Protein AF-A0A8K0G1U8-F1 (afdb_monomer_lite)

Sequence (125 aa):
EAPSKAAGYRWYAEFQRGRISLGKQYGGGPSNTAVIPENIDVVRKLIMEERHVTYREIQRTLGISGTAVQKILHQELGPLSETRWESRIKPINPLYHQIGEVYDSLEQIANDGNRDANTKHMAQC

pLDDT: mean 79.66, std 12.04, range [43.16, 92.88]

Secondary structure (DSSP, 8-state):
-PPPHHHHHHHHHHHHTT----S------S-STT--HHHHHHHHHHHHH-TT--HHHHHHHHT--HHHHHHIIIIIS--HHHHHHHHHHTTTHHHHHHHHHHHHHHHHHHH-TTS-HHHHHHHH-

Radius of gyration: 29.74 Å; chains: 1; bounding box: 54×34×90 Å

Structure (mmCIF, N/CA/C/O backbone):
data_AF-A0A8K0G1U8-F1
#
_entry.id   AF-A0A8K0G1U8-F1
#
loop_
_atom_site.group_PDB
_atom_site.id
_atom_site.type_symbol
_atom_site.label_atom_id
_atom_site.label_alt_id
_atom_site.label_comp_id
_atom_site.label_asym_id
_atom_site.label_entity_id
_atom_site.label_seq_id
_atom_site.pdbx_PDB_ins_code
_atom_site.Cartn_x
_atom_site.Cartn_y
_atom_site.Cartn_z
_atom_site.occupancy
_atom_site.B_iso_or_equiv
_atom_site.auth_seq_id
_atom_site.auth_comp_id
_atom_site.auth_asym_id
_atom_site.auth_atom_id
_atom_site.pdbx_PDB_model_num
ATOM 1 N N . GLU A 1 1 ? 4.594 16.814 42.290 1.00 55.88 1 GLU A N 1
ATOM 2 C CA . GLU A 1 1 ? 3.217 16.484 42.709 1.00 55.88 1 GLU A CA 1
ATOM 3 C C . GLU A 1 1 ? 3.171 15.002 43.065 1.00 55.88 1 GLU A C 1
ATOM 5 O O . GLU A 1 1 ? 3.660 14.197 42.280 1.00 55.88 1 GLU A O 1
ATOM 10 N N . ALA A 1 2 ? 2.743 14.648 44.279 1.00 70.12 2 ALA A N 1
ATOM 11 C CA . ALA A 1 2 ? 2.738 13.259 44.746 1.00 70.12 2 ALA A CA 1
ATOM 12 C C . ALA A 1 2 ? 1.400 12.581 44.392 1.00 70.12 2 ALA A C 1
ATOM 14 O O . ALA A 1 2 ? 0.356 13.227 44.519 1.00 70.12 2 ALA A O 1
ATOM 15 N N . PRO A 1 3 ? 1.389 11.304 43.965 1.00 74.56 3 PRO A N 1
ATOM 16 C CA . PRO A 1 3 ? 0.148 10.588 43.698 1.00 74.56 3 PRO A CA 1
ATOM 17 C C . PRO A 1 3 ? -0.711 10.508 44.964 1.00 74.56 3 PRO A C 1
ATOM 19 O O . PRO A 1 3 ? -0.206 10.341 46.076 1.00 74.56 3 PRO A O 1
ATOM 22 N N . SER A 1 4 ? -2.029 10.628 44.799 1.00 84.06 4 SER A N 1
ATOM 23 C CA . SER A 1 4 ? -2.960 10.572 45.926 1.00 84.06 4 SER A CA 1
ATOM 24 C C . SER A 1 4 ? -2.887 9.217 46.639 1.00 84.06 4 SER A C 1
ATOM 26 O O . SER A 1 4 ? -2.599 8.183 46.030 1.00 84.06 4 SER A O 1
ATOM 28 N N . LYS A 1 5 ? -3.228 9.190 47.933 1.00 83.62 5 LYS A N 1
ATOM 29 C CA . LYS A 1 5 ? -3.288 7.951 48.733 1.00 83.62 5 LYS A CA 1
ATOM 30 C C . LYS A 1 5 ? -4.139 6.862 48.053 1.00 83.62 5 LYS A C 1
ATOM 32 O O . LYS A 1 5 ? -3.814 5.680 48.116 1.00 83.62 5 LYS A O 1
ATOM 37 N N . ALA A 1 6 ? -5.193 7.266 47.340 1.00 81.75 6 ALA A N 1
ATOM 38 C CA . ALA A 1 6 ? -6.052 6.372 46.569 1.00 81.75 6 ALA A CA 1
ATOM 39 C C . ALA A 1 6 ? -5.345 5.743 45.353 1.00 81.75 6 ALA A C 1
ATOM 41 O O . ALA A 1 6 ? -5.570 4.568 45.065 1.00 81.75 6 ALA A O 1
ATOM 42 N N . ALA A 1 7 ? -4.483 6.489 44.655 1.00 81.12 7 ALA A N 1
ATOM 43 C CA . ALA A 1 7 ? -3.671 5.946 43.566 1.00 81.12 7 ALA A CA 1
ATOM 44 C C . ALA A 1 7 ? -2.669 4.901 44.087 1.00 81.12 7 ALA A C 1
ATOM 46 O O . ALA A 1 7 ? -2.542 3.834 43.490 1.00 81.12 7 ALA A O 1
ATOM 47 N N . GLY A 1 8 ? -2.060 5.152 45.253 1.00 80.56 8 GLY A N 1
ATOM 48 C CA . GLY A 1 8 ? -1.171 4.196 45.922 1.00 80.56 8 GLY A CA 1
ATOM 49 C C . GLY A 1 8 ? -1.855 2.864 46.256 1.00 80.56 8 GLY A C 1
ATOM 50 O O . GLY A 1 8 ? -1.333 1.804 45.915 1.00 80.56 8 GLY A O 1
ATOM 51 N N . TYR A 1 9 ? -3.059 2.895 46.842 1.00 86.94 9 TYR A N 1
ATOM 52 C CA . TYR A 1 9 ? -3.812 1.664 47.129 1.00 86.94 9 TYR A CA 1
ATOM 53 C C . TYR A 1 9 ? -4.230 0.905 45.866 1.00 86.94 9 TYR A C 1
ATOM 55 O O . TYR A 1 9 ? -4.191 -0.324 45.851 1.00 86.94 9 TYR A O 1
ATOM 63 N N . ARG A 1 10 ? -4.601 1.617 44.793 1.00 82.25 10 ARG A N 1
ATOM 64 C CA . ARG A 1 10 ? -4.930 0.987 43.505 1.00 82.25 10 ARG A CA 1
ATOM 65 C C . ARG A 1 10 ? -3.725 0.260 42.915 1.00 82.25 10 ARG A C 1
ATOM 67 O O . ARG A 1 10 ? -3.869 -0.877 42.483 1.00 82.25 10 ARG A O 1
ATOM 74 N N . TRP A 1 11 ? -2.544 0.873 42.937 1.00 81.50 11 TRP A N 1
ATOM 75 C CA . TRP A 1 11 ? -1.319 0.233 42.449 1.00 81.50 11 TRP A CA 1
ATOM 76 C C . TRP A 1 11 ? -0.918 -0.977 43.288 1.00 81.50 11 TRP A C 1
ATOM 78 O O . TRP A 1 11 ? -0.573 -2.012 42.727 1.00 81.50 11 TRP A O 1
ATOM 88 N N . TYR A 1 12 ? -1.033 -0.881 44.614 1.00 82.31 12 TYR A N 1
ATOM 89 C CA . TYR A 1 12 ? -0.751 -2.005 45.504 1.00 82.31 12 TYR A CA 1
ATOM 90 C C . TYR A 1 12 ? -1.683 -3.200 45.241 1.00 82.31 12 TYR A C 1
ATOM 92 O O . TYR A 1 12 ? -1.228 -4.339 45.185 1.00 82.31 12 TYR A O 1
ATOM 100 N N . ALA A 1 13 ? -2.974 -2.949 45.002 1.00 84.62 13 ALA A N 1
ATOM 101 C CA . ALA A 1 13 ? -3.935 -3.998 44.665 1.00 84.62 13 ALA A CA 1
ATOM 102 C C . ALA A 1 13 ? -3.650 -4.659 43.302 1.00 84.62 13 ALA A C 1
ATOM 104 O O . ALA A 1 13 ? -3.776 -5.874 43.169 1.00 84.62 13 ALA A O 1
ATOM 105 N N . GLU A 1 14 ? -3.246 -3.885 42.292 1.00 81.81 14 GLU A N 1
ATOM 106 C CA . GLU A 1 14 ? -2.863 -4.424 40.979 1.00 81.81 14 GLU A CA 1
ATOM 107 C C . GLU A 1 14 ? -1.555 -5.232 41.045 1.00 81.81 14 GLU A C 1
ATOM 109 O O . GLU A 1 14 ? -1.448 -6.280 40.406 1.00 81.81 14 GLU A O 1
ATOM 114 N N . PHE A 1 15 ? -0.603 -4.811 41.882 1.00 79.81 15 PHE A N 1
ATOM 115 C CA . PHE A 1 15 ? 0.624 -5.562 42.156 1.00 79.81 15 PHE A CA 1
ATOM 116 C C . PHE A 1 15 ? 0.334 -6.914 42.827 1.00 79.81 15 PHE A C 1
ATOM 118 O O . PHE A 1 15 ? 0.838 -7.940 42.378 1.00 79.81 15 PHE A O 1
ATOM 125 N N . GLN A 1 16 ? -0.544 -6.944 43.839 1.00 83.56 16 GLN A N 1
ATOM 126 C CA . GLN A 1 16 ? -0.995 -8.191 44.482 1.00 83.56 16 GLN A CA 1
ATOM 127 C C . GLN A 1 16 ? -1.723 -9.133 43.509 1.00 83.56 16 GLN A C 1
ATOM 129 O O . GLN A 1 16 ? -1.692 -10.348 43.676 1.00 83.56 16 GLN A O 1
ATOM 134 N N . ARG A 1 17 ? -2.343 -8.591 42.454 1.00 82.00 17 ARG A N 1
ATOM 135 C CA . ARG A 1 17 ? -2.955 -9.361 41.357 1.00 82.00 17 ARG A CA 1
ATOM 136 C C . ARG A 1 17 ? -1.945 -9.857 40.313 1.00 82.00 17 ARG A C 1
ATOM 138 O O . ARG A 1 17 ? -2.357 -10.400 39.292 1.00 82.00 17 ARG A O 1
ATOM 145 N N . GLY A 1 18 ? -0.644 -9.666 40.538 1.00 79.12 18 GLY A N 1
ATOM 146 C CA . GLY A 1 18 ? 0.421 -10.148 39.657 1.00 79.12 18 GLY A CA 1
ATOM 147 C C . GLY A 1 18 ? 0.680 -9.274 38.426 1.00 79.12 18 GLY A C 1
ATOM 148 O O . GLY A 1 18 ? 1.412 -9.691 37.530 1.00 79.12 18 GLY A O 1
ATOM 149 N N . ARG A 1 19 ? 0.114 -8.059 38.346 1.00 72.19 19 ARG A N 1
ATOM 150 C CA . ARG A 1 19 ? 0.444 -7.109 37.271 1.00 72.19 19 ARG A CA 1
ATOM 151 C C . ARG A 1 19 ? 1.703 -6.326 37.631 1.00 72.19 19 ARG A C 1
ATOM 153 O O . ARG A 1 19 ? 1.681 -5.454 38.491 1.00 72.19 19 ARG A O 1
ATOM 160 N N . ILE A 1 20 ? 2.790 -6.627 36.923 1.00 68.06 20 ILE A N 1
ATOM 161 C CA . ILE A 1 20 ? 4.128 -6.054 37.158 1.00 68.06 20 ILE A CA 1
ATOM 162 C C . ILE A 1 20 ? 4.472 -4.939 36.146 1.00 68.06 20 ILE A C 1
ATOM 164 O O . ILE A 1 20 ? 5.458 -4.228 36.303 1.00 68.06 20 ILE A O 1
ATOM 168 N N . SER A 1 21 ? 3.663 -4.752 35.096 1.00 67.12 21 SER A N 1
ATOM 169 C CA . SER A 1 21 ? 3.928 -3.773 34.034 1.00 67.12 21 SER A CA 1
ATOM 170 C C . SER A 1 21 ? 3.140 -2.470 34.223 1.00 67.12 21 SER A C 1
ATOM 172 O O . SER A 1 21 ? 1.910 -2.493 34.269 1.00 67.12 21 SER A O 1
ATOM 174 N N . LEU A 1 22 ? 3.840 -1.330 34.215 1.00 60.00 22 LEU A N 1
ATOM 175 C CA . LEU A 1 22 ? 3.267 0.029 34.231 1.00 60.00 22 LEU A CA 1
ATOM 176 C C . LEU A 1 22 ? 2.699 0.490 32.876 1.00 60.00 22 LEU A C 1
ATOM 178 O O . LEU A 1 22 ? 2.131 1.579 32.776 1.00 60.00 22 LEU A O 1
ATOM 182 N N . GLY A 1 23 ? 2.871 -0.308 31.821 1.00 54.97 23 GLY A N 1
ATOM 183 C CA . GLY A 1 23 ? 2.308 -0.006 30.514 1.00 54.97 23 GLY A CA 1
ATOM 184 C C . GLY A 1 23 ? 0.788 0.028 30.606 1.00 54.97 23 GLY A C 1
ATOM 185 O O . GLY A 1 23 ? 0.180 -0.928 31.091 1.00 54.97 23 GLY A O 1
ATOM 186 N N . LYS A 1 24 ? 0.163 1.113 30.124 1.00 53.66 24 LYS A N 1
ATOM 187 C CA . LYS A 1 24 ? -1.269 1.086 29.811 1.00 53.66 24 LYS A CA 1
ATOM 188 C C . LYS A 1 24 ? -1.493 -0.163 28.965 1.00 53.66 24 LYS A C 1
ATOM 190 O O . LYS A 1 24 ? -0.987 -0.236 27.847 1.00 53.66 24 LYS A O 1
ATOM 195 N N . GLN A 1 25 ? -2.226 -1.138 29.497 1.00 51.53 25 GLN A N 1
ATOM 196 C CA . GLN A 1 25 ? -2.819 -2.154 28.644 1.00 51.53 25 GLN A CA 1
ATOM 197 C C . GLN A 1 25 ? -3.658 -1.365 27.654 1.00 51.53 25 GLN A C 1
ATOM 199 O O . GLN A 1 25 ? -4.608 -0.686 28.050 1.00 51.53 25 GLN A O 1
ATOM 204 N N . TYR A 1 26 ? -3.233 -1.358 26.391 1.00 46.59 26 TYR A N 1
ATOM 205 C CA . TYR A 1 26 ? -4.101 -0.959 25.305 1.00 46.59 26 TYR A CA 1
ATOM 206 C C . TYR A 1 26 ? -5.310 -1.874 25.433 1.00 46.59 26 TYR A 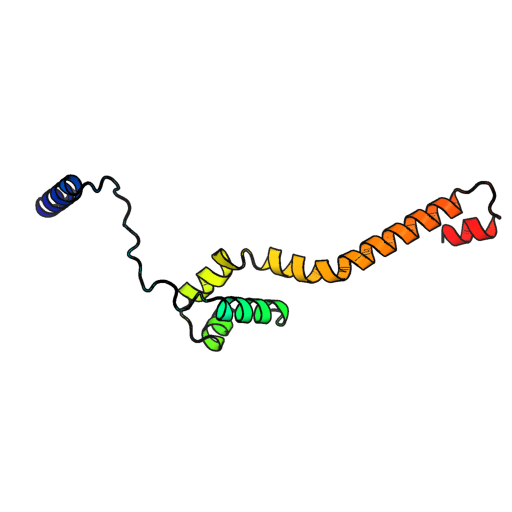C 1
ATOM 208 O O . TYR A 1 26 ? -5.237 -3.059 25.117 1.00 46.59 26 TYR A O 1
ATOM 216 N N . GLY A 1 27 ? -6.380 -1.345 26.028 1.00 44.38 27 GLY A N 1
ATOM 217 C CA . GLY A 1 27 ? -7.646 -2.038 26.089 1.00 44.38 27 GLY A CA 1
ATOM 218 C C . GLY A 1 27 ? -7.970 -2.426 24.661 1.00 44.38 27 GLY A C 1
ATOM 219 O O . GLY A 1 27 ? -7.933 -1.570 23.773 1.00 44.38 27 GLY A O 1
ATOM 220 N N . GLY A 1 28 ? -8.203 -3.716 24.440 1.00 43.16 28 GLY A N 1
ATOM 221 C CA . GLY A 1 28 ? -8.782 -4.205 23.204 1.00 43.16 28 GLY A CA 1
ATOM 222 C C . GLY A 1 28 ? -10.124 -3.512 23.003 1.00 43.16 28 GLY A C 1
ATOM 223 O O . GLY A 1 28 ? -11.155 -4.000 23.447 1.00 43.16 28 GLY A O 1
ATOM 224 N N . GLY A 1 29 ? -10.098 -2.338 22.371 1.00 45.09 29 GLY A N 1
ATOM 225 C CA . GLY A 1 29 ? -11.239 -1.821 21.636 1.00 45.09 29 GLY A CA 1
ATOM 226 C C . GLY A 1 29 ? -11.583 -2.807 20.518 1.00 45.09 29 GLY A C 1
ATOM 227 O O . GLY A 1 29 ? -10.745 -3.659 20.207 1.00 45.09 29 GLY A O 1
ATOM 228 N N . PRO A 1 30 ? -12.787 -2.707 19.926 1.00 50.59 30 PRO A N 1
ATOM 229 C CA . PRO A 1 30 ? -13.390 -3.748 19.099 1.00 50.59 30 PRO A CA 1
ATOM 230 C C . PRO A 1 30 ? -12.370 -4.440 18.195 1.00 50.59 30 PRO A C 1
ATOM 232 O O . PRO A 1 30 ? -11.838 -3.863 17.243 1.00 50.59 30 PRO A O 1
ATOM 235 N N . SER A 1 31 ? -12.037 -5.668 18.572 1.00 47.12 31 SER A N 1
ATOM 236 C CA . SER A 1 31 ? -11.136 -6.536 17.844 1.00 47.12 31 SER A CA 1
ATOM 237 C C . SER A 1 31 ? -11.785 -6.924 16.514 1.00 47.12 31 SER A C 1
ATOM 239 O O . SER A 1 31 ? -12.841 -7.540 16.466 1.00 47.12 31 SER A O 1
ATOM 241 N N . ASN A 1 32 ? -11.091 -6.580 15.432 1.00 53.78 32 ASN A N 1
ATOM 242 C CA . ASN A 1 32 ? -10.926 -7.392 14.227 1.00 53.78 32 ASN A CA 1
ATOM 243 C C . ASN A 1 32 ? -12.122 -7.729 13.323 1.00 53.78 32 ASN A C 1
ATOM 245 O O . ASN A 1 32 ? -11.875 -8.333 12.289 1.00 53.78 32 ASN A O 1
ATOM 249 N N . THR A 1 33 ? -13.362 -7.293 13.569 1.00 59.84 33 THR A N 1
ATOM 250 C CA . THR A 1 33 ? -14.449 -7.584 12.599 1.00 59.84 33 THR A CA 1
ATOM 251 C C . THR A 1 33 ? -14.231 -6.910 11.237 1.00 59.84 33 THR A C 1
ATOM 25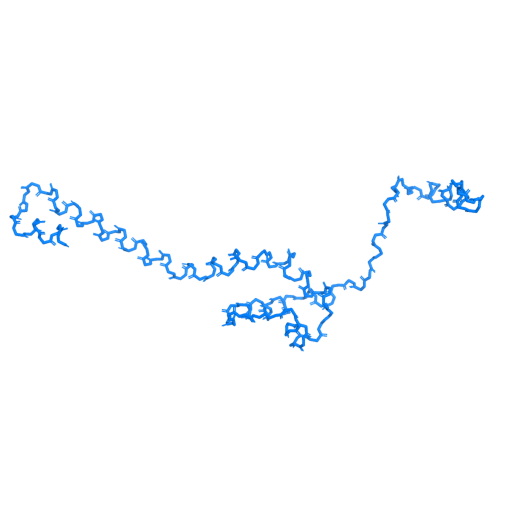3 O O . THR A 1 33 ? -14.689 -7.404 10.217 1.00 59.84 33 THR A O 1
ATOM 256 N N . ALA A 1 34 ? -13.519 -5.781 11.203 1.00 65.31 34 ALA A N 1
ATOM 257 C CA . ALA A 1 34 ? -13.248 -5.045 9.968 1.00 65.31 34 ALA A CA 1
ATOM 258 C C . ALA A 1 34 ? -11.968 -5.498 9.238 1.00 65.31 34 ALA A C 1
ATOM 260 O O . ALA A 1 34 ? -11.810 -5.178 8.063 1.00 65.31 34 ALA A O 1
ATOM 261 N N . VAL A 1 35 ? -11.063 -6.219 9.911 1.00 77.81 35 VAL A N 1
ATOM 262 C CA . VAL A 1 35 ? -9.804 -6.729 9.334 1.00 77.81 35 VAL A CA 1
ATOM 263 C C . VAL A 1 35 ? -10.007 -8.203 8.993 1.00 77.81 35 VAL A C 1
ATOM 265 O O . VAL A 1 35 ? -9.437 -9.093 9.614 1.00 77.81 35 VAL A O 1
ATOM 268 N N . ILE A 1 36 ? -10.917 -8.445 8.055 1.00 86.00 36 ILE A N 1
ATOM 269 C CA . ILE A 1 36 ? -11.200 -9.771 7.500 1.00 86.00 36 ILE A CA 1
ATOM 270 C C . ILE A 1 36 ? -10.527 -9.902 6.128 1.00 86.00 36 ILE A C 1
ATOM 272 O O . ILE A 1 36 ? -10.320 -8.872 5.472 1.00 86.00 36 ILE A O 1
ATOM 276 N N . PRO A 1 37 ? -10.190 -11.126 5.680 1.00 86.44 37 PRO A N 1
ATOM 277 C CA . PRO A 1 37 ? -9.540 -11.358 4.389 1.00 86.44 37 PRO A CA 1
ATOM 278 C C . PRO A 1 37 ? -10.243 -10.663 3.218 1.00 86.44 37 PRO A C 1
ATOM 280 O O . PRO A 1 37 ? -9.584 -10.054 2.380 1.00 86.44 37 PRO A O 1
ATOM 283 N N . GLU A 1 38 ? -11.576 -10.642 3.216 1.00 89.19 38 GLU A N 1
ATOM 284 C CA . GLU A 1 38 ? -12.388 -10.017 2.173 1.00 89.19 38 GLU A CA 1
ATOM 285 C C . GLU A 1 38 ? -12.121 -8.509 2.070 1.00 89.19 38 GLU A C 1
ATOM 287 O O . GLU A 1 38 ? -11.913 -7.974 0.982 1.00 89.19 38 GLU A O 1
ATOM 292 N N . ASN A 1 39 ? -12.068 -7.813 3.209 1.00 88.19 39 ASN A N 1
ATOM 293 C CA . ASN A 1 39 ? -11.775 -6.382 3.234 1.00 88.19 39 ASN A CA 1
ATOM 294 C C . ASN A 1 39 ? -10.325 -6.113 2.822 1.00 88.19 39 ASN A C 1
ATOM 296 O O . ASN A 1 39 ? -10.066 -5.140 2.117 1.00 88.19 39 ASN A O 1
ATOM 300 N N . ILE A 1 40 ? -9.386 -6.975 3.225 1.00 88.19 40 ILE A N 1
ATOM 301 C CA . ILE A 1 40 ? -7.976 -6.872 2.828 1.00 88.19 40 ILE A CA 1
ATOM 302 C C . ILE A 1 40 ? -7.848 -6.986 1.303 1.00 88.19 40 ILE A C 1
ATOM 304 O O . ILE A 1 40 ? -7.167 -6.163 0.688 1.00 88.19 40 ILE A O 1
ATOM 308 N N . ASP A 1 41 ? -8.539 -7.943 0.685 1.00 89.38 41 ASP A N 1
ATOM 309 C CA . ASP A 1 41 ? -8.509 -8.149 -0.763 1.00 89.38 41 ASP A CA 1
ATOM 310 C C . ASP A 1 41 ? -9.149 -6.992 -1.534 1.00 89.38 41 ASP A C 1
ATOM 312 O O . ASP A 1 41 ? -8.600 -6.546 -2.546 1.00 89.38 41 ASP A O 1
ATOM 316 N N . VAL A 1 42 ? -10.254 -6.430 -1.034 1.00 90.12 42 VAL A N 1
ATOM 317 C CA . VAL A 1 42 ? -10.862 -5.234 -1.637 1.00 90.12 42 VAL A CA 1
ATOM 318 C C . VAL A 1 42 ? -9.913 -4.035 -1.561 1.00 90.12 42 VAL A C 1
ATOM 320 O O . VAL A 1 42 ? -9.724 -3.349 -2.566 1.00 90.12 42 VAL A O 1
ATOM 323 N N . VAL A 1 43 ? -9.263 -3.790 -0.413 1.00 88.75 43 VAL A N 1
ATOM 324 C CA . VAL A 1 43 ? -8.262 -2.712 -0.292 1.00 88.75 43 VAL A CA 1
ATOM 325 C C . VAL A 1 43 ? -7.084 -2.947 -1.236 1.00 88.75 43 VAL A C 1
ATOM 327 O O . VAL A 1 43 ? -6.655 -2.018 -1.923 1.00 88.75 43 VAL A O 1
ATOM 330 N N . ARG A 1 44 ? -6.581 -4.185 -1.315 1.00 87.00 44 ARG A N 1
ATOM 331 C CA . ARG A 1 44 ? -5.485 -4.565 -2.214 1.00 87.00 44 ARG A CA 1
ATOM 332 C C . ARG A 1 44 ? -5.840 -4.266 -3.670 1.00 87.00 44 ARG A C 1
ATOM 334 O O . ARG A 1 44 ? -5.044 -3.645 -4.370 1.00 87.00 44 ARG A O 1
ATOM 341 N N . LYS A 1 45 ? -7.047 -4.639 -4.100 1.00 86.94 45 LYS A N 1
ATOM 342 C CA . LYS A 1 45 ? -7.544 -4.374 -5.453 1.00 86.94 45 LYS A CA 1
ATOM 343 C C . LYS A 1 45 ? -7.645 -2.875 -5.745 1.00 86.94 45 LYS A C 1
ATOM 345 O O . LYS A 1 45 ? -7.118 -2.422 -6.757 1.00 86.94 45 LYS A O 1
ATOM 350 N N . LEU A 1 46 ? -8.229 -2.097 -4.830 1.00 87.88 46 LEU A N 1
ATOM 351 C CA . LEU A 1 46 ? -8.351 -0.641 -4.974 1.00 87.88 46 LEU A CA 1
ATOM 352 C C . LEU A 1 46 ? -6.987 0.040 -5.163 1.00 87.88 46 LEU A C 1
ATOM 354 O O . LEU A 1 46 ? -6.846 0.907 -6.017 1.00 87.88 46 LEU A O 1
ATOM 358 N N . ILE A 1 47 ? -5.966 -0.368 -4.404 1.00 84.50 47 ILE A N 1
ATOM 359 C CA . ILE A 1 47 ? -4.604 0.185 -4.514 1.00 84.50 47 ILE A CA 1
ATOM 360 C C . ILE A 1 47 ? -3.933 -0.192 -5.844 1.00 84.50 47 ILE A C 1
ATOM 362 O O . ILE A 1 47 ? -3.119 0.573 -6.371 1.00 84.50 47 ILE A O 1
ATOM 366 N N . MET A 1 48 ? -4.228 -1.385 -6.366 1.00 81.25 48 MET A N 1
ATOM 367 C CA . MET A 1 48 ? -3.667 -1.864 -7.629 1.00 81.25 48 MET A CA 1
ATOM 368 C C . MET A 1 48 ? -4.269 -1.136 -8.834 1.00 81.25 48 MET A C 1
ATOM 370 O O . MET A 1 48 ? -3.523 -0.744 -9.734 1.00 81.25 48 MET A O 1
ATOM 374 N N . GLU A 1 49 ? -5.590 -0.949 -8.838 1.00 82.56 49 GLU A N 1
ATOM 375 C CA . GLU A 1 49 ? -6.335 -0.361 -9.956 1.00 82.56 49 GLU A CA 1
ATOM 376 C C . GLU A 1 49 ? -6.193 1.165 -10.003 1.00 82.56 49 GLU A C 1
ATOM 378 O O . GLU A 1 49 ? -5.901 1.734 -11.056 1.00 82.56 49 GLU A O 1
ATOM 383 N N . GLU A 1 50 ? -6.324 1.840 -8.860 1.00 80.06 50 GLU A N 1
ATOM 384 C CA . GLU A 1 50 ? -6.368 3.299 -8.813 1.00 80.06 50 GLU A CA 1
ATOM 385 C C . GLU A 1 50 ? -5.001 3.928 -8.530 1.00 80.06 50 GLU A C 1
ATOM 387 O O . GLU A 1 50 ? -4.250 3.537 -7.630 1.00 80.06 50 GLU A O 1
ATOM 392 N N . ARG A 1 51 ? -4.654 4.983 -9.282 1.00 72.06 51 ARG A N 1
ATOM 393 C CA . ARG A 1 51 ? -3.335 5.621 -9.134 1.00 72.06 51 ARG A CA 1
ATOM 394 C C . ARG A 1 51 ? -3.180 6.359 -7.797 1.00 72.06 51 ARG A C 1
ATOM 3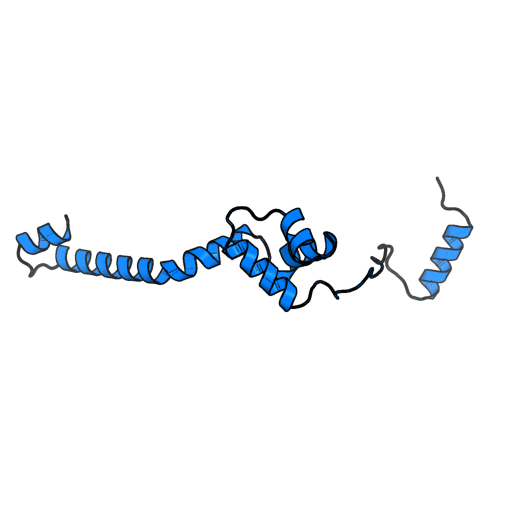96 O O . ARG A 1 51 ? -2.052 6.442 -7.299 1.00 72.06 51 ARG A O 1
ATOM 403 N N . HIS A 1 52 ? -4.268 6.897 -7.246 1.00 77.00 52 HIS A N 1
ATOM 404 C CA . HIS A 1 52 ? -4.265 7.700 -6.020 1.00 77.00 52 HIS A CA 1
ATOM 405 C C . HIS A 1 52 ? -5.493 7.418 -5.147 1.00 77.00 52 HIS A C 1
ATOM 407 O O . HIS A 1 52 ? -6.348 8.280 -4.976 1.00 77.00 52 HIS A O 1
ATOM 413 N N . VAL A 1 53 ? -5.567 6.227 -4.562 1.00 84.44 53 VAL A N 1
ATOM 414 C CA . VAL A 1 53 ? -6.575 5.954 -3.534 1.00 84.44 53 VAL A CA 1
ATOM 415 C C . VAL A 1 53 ? -6.232 6.691 -2.242 1.00 84.44 53 VAL A C 1
ATOM 417 O O . VAL A 1 53 ? -5.139 6.553 -1.685 1.00 84.44 53 VAL A O 1
ATOM 420 N N . THR A 1 54 ? -7.185 7.476 -1.752 1.00 87.12 54 THR A N 1
ATOM 421 C CA . THR A 1 54 ? -7.089 8.163 -0.468 1.00 87.12 54 THR A CA 1
ATOM 422 C C . THR A 1 54 ? -7.671 7.315 0.655 1.00 87.12 54 THR A C 1
ATOM 424 O O . THR A 1 54 ? -8.582 6.505 0.482 1.00 87.12 54 THR A O 1
ATOM 427 N N . TYR A 1 55 ? -7.192 7.561 1.870 1.00 88.31 55 TYR A N 1
ATOM 428 C CA . TYR A 1 55 ? -7.678 6.877 3.065 1.00 88.31 55 TYR A CA 1
ATOM 429 C C . TYR A 1 55 ? -9.198 7.028 3.266 1.00 88.31 55 TYR A C 1
ATOM 431 O O . TYR A 1 55 ? -9.881 6.072 3.622 1.00 88.31 55 TYR A O 1
ATOM 439 N N . ARG A 1 56 ? -9.746 8.218 2.976 1.00 88.00 56 ARG A N 1
ATOM 440 C CA . ARG A 1 56 ? -11.186 8.499 3.095 1.00 88.00 56 ARG A CA 1
ATOM 441 C C . ARG A 1 56 ? -12.021 7.728 2.080 1.00 88.00 56 ARG A C 1
ATOM 443 O O . ARG A 1 56 ? -13.143 7.345 2.400 1.00 88.00 56 ARG A O 1
ATOM 450 N N . GLU A 1 57 ? -11.500 7.515 0.876 1.00 89.06 57 GLU A N 1
ATOM 451 C CA . GLU A 1 57 ? -12.176 6.705 -0.138 1.00 89.06 57 GLU A CA 1
ATOM 452 C C . GLU A 1 57 ? -12.258 5.251 0.310 1.00 89.06 57 GLU A C 1
ATOM 454 O O . GLU A 1 57 ? -13.348 4.695 0.293 1.00 89.06 57 GLU A O 1
ATOM 459 N N . ILE A 1 58 ? -11.171 4.676 0.839 1.00 89.50 58 ILE A N 1
ATOM 460 C CA . ILE A 1 58 ? -11.188 3.304 1.374 1.00 89.50 58 ILE A CA 1
ATOM 461 C C . ILE A 1 58 ? -12.222 3.167 2.497 1.00 89.50 58 ILE A C 1
ATOM 463 O O . ILE A 1 58 ? -13.030 2.237 2.492 1.00 89.50 58 ILE A O 1
ATOM 467 N N . GLN A 1 59 ? -12.228 4.111 3.445 1.00 90.81 59 GLN A N 1
ATOM 468 C CA . GLN A 1 59 ? -13.206 4.120 4.535 1.00 90.81 59 GLN A CA 1
ATOM 469 C C . GLN A 1 59 ? -14.644 4.165 4.016 1.00 90.81 59 GLN A C 1
ATOM 471 O O . GLN A 1 59 ? -15.501 3.457 4.536 1.00 90.81 59 GLN A O 1
ATOM 476 N N . ARG A 1 60 ? -14.916 4.997 3.003 1.00 90.50 60 ARG A N 1
ATOM 477 C CA . ARG A 1 60 ? -16.254 5.133 2.419 1.00 90.50 60 ARG A CA 1
ATOM 478 C C . ARG A 1 60 ? -16.667 3.874 1.662 1.00 90.50 60 ARG A C 1
ATOM 480 O O . ARG A 1 60 ? -17.806 3.452 1.808 1.00 90.50 60 ARG A O 1
ATOM 487 N N . THR A 1 61 ? -15.759 3.283 0.889 1.00 89.94 61 THR A N 1
ATOM 488 C CA . THR A 1 61 ? -16.032 2.087 0.082 1.00 89.94 61 THR A CA 1
ATOM 489 C C . THR A 1 61 ? -16.341 0.874 0.952 1.00 89.94 61 THR A C 1
ATOM 491 O O . THR A 1 61 ? -17.252 0.116 0.641 1.00 89.94 61 THR A O 1
ATOM 494 N N . LEU A 1 62 ? -15.610 0.703 2.055 1.00 87.75 62 LEU A N 1
ATOM 495 C CA . LEU A 1 62 ? -15.765 -0.454 2.941 1.00 87.75 62 LEU A CA 1
ATOM 496 C C . LEU A 1 62 ? -16.686 -0.198 4.139 1.00 87.75 62 LEU A C 1
ATOM 498 O O . LEU A 1 62 ? -17.051 -1.136 4.839 1.00 87.75 62 LEU A O 1
ATOM 502 N N . GLY A 1 63 ? -17.043 1.059 4.415 1.00 88.12 63 GLY A N 1
ATOM 503 C CA . GLY A 1 63 ? -17.836 1.428 5.591 1.00 88.12 63 GLY A CA 1
ATOM 504 C C . GLY A 1 63 ? -17.134 1.142 6.924 1.00 88.12 63 GLY A C 1
ATOM 505 O O . GLY A 1 63 ? -17.793 1.033 7.956 1.00 88.12 63 GLY A O 1
ATOM 506 N N . ILE A 1 64 ? -15.805 1.003 6.921 1.00 87.56 64 ILE A N 1
ATOM 507 C CA . ILE A 1 64 ? -15.018 0.644 8.106 1.00 87.56 64 ILE A CA 1
ATOM 508 C C . ILE A 1 64 ? -14.354 1.864 8.745 1.00 87.56 64 ILE A C 1
ATOM 510 O O . ILE A 1 64 ? -14.109 2.900 8.115 1.00 87.56 64 ILE A O 1
ATOM 514 N N . SER A 1 65 ? -14.037 1.738 10.034 1.00 88.00 65 SER A N 1
ATOM 515 C CA . SER A 1 65 ? -13.342 2.793 10.765 1.00 88.00 65 SER A CA 1
ATOM 516 C C . SER A 1 65 ? -11.965 3.062 10.157 1.00 88.00 65 SER A C 1
ATOM 518 O O . SER A 1 65 ? -11.298 2.159 9.651 1.00 88.00 65 SER A O 1
ATOM 520 N N . GLY A 1 66 ? -11.489 4.305 10.272 1.00 86.12 66 GLY A N 1
ATOM 521 C CA . GLY A 1 66 ? -10.135 4.649 9.833 1.00 86.12 66 GLY A CA 1
ATOM 522 C C . GLY A 1 66 ? -9.102 3.762 10.522 1.00 86.12 66 GLY A C 1
ATOM 523 O O . GLY A 1 66 ? -8.254 3.159 9.876 1.00 86.12 66 GLY A O 1
ATOM 524 N N . THR A 1 67 ? -9.247 3.550 11.827 1.00 86.62 67 THR A N 1
ATOM 525 C CA . THR A 1 67 ? -8.370 2.650 12.587 1.00 86.62 67 THR A CA 1
ATOM 526 C C . THR A 1 67 ? -8.255 1.248 11.976 1.00 86.62 67 THR A C 1
ATOM 528 O O . THR A 1 67 ? -7.169 0.677 12.008 1.00 86.62 67 THR A O 1
ATOM 531 N N . ALA A 1 68 ? -9.321 0.704 11.377 1.00 87.94 68 ALA A N 1
ATOM 532 C CA . ALA A 1 68 ? -9.271 -0.571 10.667 1.00 87.94 68 ALA A CA 1
ATOM 533 C C . ALA A 1 68 ? -8.535 -0.457 9.324 1.00 87.94 68 ALA A C 1
ATOM 535 O O . ALA A 1 68 ? -7.679 -1.288 9.039 1.00 87.94 68 ALA A O 1
ATOM 536 N N . VAL A 1 69 ? -8.783 0.606 8.548 1.00 87.81 69 VAL A N 1
ATOM 537 C CA . VAL A 1 69 ? -8.019 0.902 7.320 1.00 87.81 69 VAL A CA 1
ATOM 538 C C . VAL A 1 69 ? -6.527 1.023 7.625 1.00 87.81 69 VAL A C 1
ATOM 540 O O . VAL A 1 69 ? -5.709 0.433 6.934 1.00 87.81 69 VAL A O 1
ATOM 543 N N . GLN A 1 70 ? -6.154 1.734 8.689 1.00 86.81 70 GLN A N 1
ATOM 544 C CA . GLN A 1 70 ? -4.755 1.893 9.084 1.00 86.81 70 GLN A CA 1
ATOM 545 C C . GLN A 1 70 ? -4.106 0.548 9.425 1.00 86.81 70 GLN A C 1
ATOM 547 O O . GLN A 1 70 ? -2.971 0.308 9.024 1.00 86.81 70 GLN A O 1
ATOM 552 N N . LYS A 1 71 ? -4.821 -0.336 10.130 1.00 87.44 71 LYS A N 1
ATOM 553 C CA . LYS A 1 71 ? -4.341 -1.696 10.398 1.00 87.44 71 LYS A CA 1
ATOM 554 C C . LYS A 1 71 ? -4.160 -2.489 9.104 1.00 87.44 71 LYS A C 1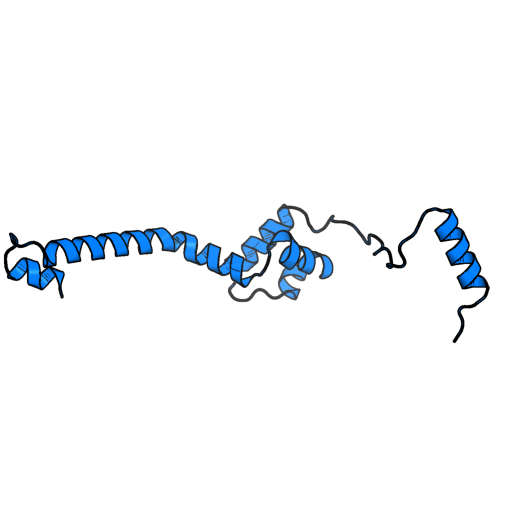
ATOM 556 O O . LYS A 1 71 ? -3.079 -3.014 8.889 1.00 87.44 71 LYS A O 1
ATOM 561 N N . ILE A 1 72 ? -5.153 -2.500 8.214 1.00 88.12 72 ILE A N 1
ATOM 562 C CA . ILE A 1 72 ? -5.059 -3.207 6.925 1.00 88.12 72 ILE A CA 1
ATOM 563 C C . ILE A 1 72 ? -3.864 -2.697 6.111 1.00 88.12 72 ILE A C 1
ATOM 565 O O . ILE A 1 72 ? -3.056 -3.488 5.639 1.00 88.12 72 ILE A O 1
ATOM 569 N N . LEU A 1 73 ? -3.708 -1.378 5.987 1.00 86.38 73 LEU A N 1
ATOM 570 C CA . LEU A 1 73 ? -2.624 -0.794 5.202 1.00 86.38 73 LEU A CA 1
ATOM 571 C C . LEU A 1 73 ? -1.248 -1.074 5.808 1.00 86.38 73 LEU A C 1
ATOM 573 O O . LEU A 1 73 ? -0.352 -1.484 5.089 1.00 86.38 73 LEU A O 1
ATOM 577 N N . HIS A 1 74 ? -1.059 -0.861 7.110 1.00 83.56 74 HIS A N 1
ATOM 578 C CA . HIS A 1 74 ? 0.282 -0.910 7.703 1.00 83.56 74 HIS A CA 1
ATOM 579 C C . HIS A 1 74 ? 0.673 -2.265 8.296 1.00 83.56 74 HIS A C 1
ATOM 581 O O . HIS A 1 74 ? 1.865 -2.527 8.417 1.00 83.56 74 HIS A O 1
ATOM 587 N N . GLN A 1 75 ? -0.292 -3.094 8.700 1.00 84.19 75 GLN A N 1
ATOM 588 C CA . GLN A 1 75 ? -0.038 -4.382 9.359 1.00 84.19 75 GLN A CA 1
ATOM 589 C C . GLN A 1 75 ? -0.240 -5.561 8.403 1.00 84.19 75 GLN A C 1
ATOM 591 O O . GLN A 1 75 ? 0.575 -6.474 8.420 1.00 84.19 75 GLN A O 1
ATOM 596 N N . GLU A 1 76 ? -1.270 -5.524 7.549 1.00 85.94 76 GLU A N 1
ATOM 597 C CA . GLU A 1 76 ? -1.599 -6.649 6.653 1.00 85.94 76 GLU A CA 1
ATOM 598 C C . GLU A 1 76 ? -0.962 -6.513 5.262 1.00 85.94 76 GLU A C 1
ATOM 600 O O . GLU A 1 76 ? -0.480 -7.489 4.693 1.00 85.94 76 GLU A O 1
ATOM 605 N N . LEU A 1 77 ? -0.967 -5.303 4.691 1.00 83.56 77 LEU A N 1
ATOM 606 C CA . LEU A 1 77 ? -0.451 -5.042 3.341 1.00 83.56 77 LEU A CA 1
ATOM 607 C C . LEU A 1 77 ? 0.969 -4.463 3.327 1.00 83.56 77 LEU A C 1
ATOM 609 O O . LEU A 1 77 ? 1.606 -4.464 2.279 1.00 83.56 77 LEU A O 1
ATOM 613 N N . GLY A 1 78 ? 1.472 -3.970 4.459 1.00 76.88 78 GLY A N 1
ATOM 614 C CA . GLY A 1 78 ? 2.773 -3.304 4.525 1.00 76.88 78 GLY A CA 1
ATOM 615 C C . GLY A 1 78 ? 2.832 -1.980 3.739 1.00 76.88 78 GLY A C 1
ATOM 616 O O . GLY A 1 78 ? 1.816 -1.453 3.280 1.00 76.88 78 GLY A O 1
ATOM 617 N N . PRO A 1 79 ? 4.023 -1.372 3.596 1.00 71.06 79 PRO A N 1
ATOM 618 C CA . PRO A 1 79 ? 4.172 -0.090 2.919 1.00 71.06 79 PRO A CA 1
ATOM 619 C C . PRO A 1 79 ? 3.604 -0.139 1.495 1.00 71.06 79 PRO A C 1
ATOM 621 O O . PRO A 1 79 ? 4.061 -0.917 0.661 1.00 71.06 79 PRO A O 1
ATOM 624 N N . LEU A 1 80 ? 2.650 0.751 1.193 1.00 65.75 80 LEU A N 1
ATOM 625 C CA . LEU A 1 80 ? 1.983 0.815 -0.117 1.00 65.75 80 LEU A CA 1
ATOM 626 C C . LEU A 1 80 ? 2.965 0.888 -1.292 1.00 65.75 80 LEU A C 1
ATOM 628 O O . LEU A 1 80 ? 2.663 0.405 -2.372 1.00 65.75 80 LEU A O 1
ATOM 632 N N . SER A 1 81 ? 4.113 1.541 -1.101 1.00 63.38 81 SER A N 1
ATOM 633 C CA . SER A 1 81 ? 5.150 1.658 -2.126 1.00 63.38 81 SER A CA 1
ATOM 634 C C . SER A 1 81 ? 5.715 0.286 -2.492 1.00 63.38 81 SER A C 1
ATOM 636 O O . SER A 1 81 ? 5.801 -0.040 -3.667 1.00 63.38 81 SER A O 1
ATOM 638 N N . GLU A 1 82 ? 6.043 -0.536 -1.501 1.00 64.19 82 GLU A N 1
ATOM 639 C CA . GLU A 1 82 ? 6.711 -1.824 -1.697 1.00 64.19 82 GLU A CA 1
ATOM 640 C C . GLU A 1 82 ? 5.787 -2.814 -2.416 1.00 64.19 82 GLU A C 1
ATOM 642 O O . GLU A 1 82 ? 6.094 -3.256 -3.520 1.00 64.19 82 GLU A O 1
ATOM 647 N N . THR A 1 83 ? 4.565 -3.007 -1.914 1.00 65.94 83 THR A N 1
ATOM 648 C CA . THR A 1 83 ? 3.585 -3.910 -2.545 1.00 65.94 83 THR A CA 1
ATOM 649 C C . THR A 1 83 ? 3.102 -3.438 -3.915 1.00 65.94 83 THR A C 1
ATOM 651 O O . THR A 1 83 ? 2.845 -4.254 -4.809 1.00 65.94 83 THR A O 1
ATOM 654 N N . ARG A 1 84 ? 2.996 -2.122 -4.127 1.00 70.44 84 ARG A N 1
ATOM 655 C CA . ARG A 1 84 ? 2.609 -1.546 -5.422 1.00 70.44 84 ARG A CA 1
ATOM 656 C C . ARG A 1 84 ? 3.717 -1.667 -6.462 1.00 70.44 84 ARG A C 1
ATOM 658 O O . ARG A 1 84 ? 3.413 -1.993 -7.610 1.00 70.44 84 ARG A O 1
ATOM 665 N N . TRP A 1 85 ? 4.969 -1.387 -6.098 1.00 62.50 85 TRP A N 1
ATOM 666 C CA . TRP A 1 85 ? 6.103 -1.534 -7.012 1.00 62.50 85 TRP A CA 1
ATOM 667 C C . TRP A 1 85 ? 6.341 -3.002 -7.354 1.00 62.50 85 TRP A C 1
ATOM 669 O O . TRP A 1 85 ? 6.434 -3.326 -8.535 1.00 62.50 85 TRP A O 1
ATOM 679 N N . GLU A 1 86 ? 6.317 -3.901 -6.372 1.00 68.00 86 GLU A N 1
ATOM 680 C CA . GLU A 1 86 ? 6.454 -5.344 -6.597 1.00 68.00 86 GLU A CA 1
ATOM 681 C C . GLU A 1 86 ? 5.381 -5.885 -7.547 1.00 68.00 86 GLU A C 1
ATOM 683 O O . GLU A 1 86 ? 5.695 -6.580 -8.513 1.00 68.00 86 GLU A O 1
ATOM 688 N N . SER A 1 87 ? 4.116 -5.505 -7.342 1.00 72.50 87 SER A N 1
ATOM 689 C CA . SER A 1 87 ? 3.007 -5.955 -8.195 1.00 72.50 87 SER A CA 1
ATOM 690 C C . SER A 1 87 ? 3.100 -5.431 -9.632 1.00 72.50 87 SER A C 1
ATOM 692 O O . SER A 1 87 ? 2.633 -6.095 -10.554 1.00 72.50 87 SER A O 1
ATOM 694 N N . ARG A 1 88 ? 3.706 -4.255 -9.845 1.00 76.94 88 ARG A N 1
ATOM 695 C CA . ARG A 1 88 ? 3.910 -3.667 -11.181 1.00 76.94 88 ARG A CA 1
ATOM 696 C C . ARG A 1 88 ? 5.137 -4.219 -11.895 1.00 76.94 88 ARG A C 1
ATOM 698 O O . ARG A 1 88 ? 5.114 -4.344 -13.112 1.00 76.94 88 ARG A O 1
ATOM 705 N N . ILE A 1 89 ? 6.192 -4.545 -11.155 1.00 73.88 89 ILE A N 1
ATOM 706 C CA . ILE A 1 89 ? 7.438 -5.079 -11.713 1.00 73.88 89 ILE A CA 1
ATOM 707 C C . ILE A 1 89 ? 7.312 -6.570 -12.025 1.00 73.88 89 ILE A C 1
ATOM 709 O O . ILE A 1 89 ? 7.826 -7.024 -13.043 1.00 73.88 89 ILE A O 1
ATOM 713 N N . LYS A 1 90 ? 6.593 -7.339 -11.201 1.00 79.25 90 LYS A N 1
ATOM 714 C CA . LYS A 1 90 ? 6.494 -8.800 -11.340 1.00 79.25 90 LYS A CA 1
ATOM 715 C C . LYS A 1 90 ? 6.029 -9.274 -12.733 1.00 79.25 90 LYS A C 1
ATOM 717 O O . LYS A 1 90 ? 6.644 -10.210 -13.238 1.00 79.25 90 LYS A O 1
ATOM 722 N N . PRO A 1 91 ? 5.038 -8.644 -13.399 1.00 83.06 91 PRO A N 1
ATOM 723 C CA . PRO A 1 91 ? 4.657 -8.997 -14.771 1.00 83.06 91 PRO A CA 1
ATOM 724 C C . PRO A 1 91 ? 5.685 -8.597 -15.841 1.00 83.06 91 PRO A C 1
ATOM 726 O O . PRO A 1 91 ? 5.697 -9.187 -16.915 1.00 83.06 91 PRO A O 1
ATOM 729 N N . ILE A 1 92 ? 6.534 -7.601 -15.567 1.00 82.94 92 ILE A N 1
ATOM 730 C CA . ILE A 1 92 ? 7.546 -7.077 -16.504 1.00 82.94 92 ILE A CA 1
ATOM 731 C C . ILE A 1 92 ? 8.875 -7.838 -16.352 1.00 82.94 92 ILE A C 1
ATOM 733 O O . ILE A 1 92 ? 9.660 -7.915 -17.291 1.00 82.94 92 ILE A O 1
ATOM 737 N N . ASN A 1 93 ? 9.124 -8.457 -15.195 1.00 81.75 93 ASN A N 1
ATOM 738 C CA . ASN A 1 93 ? 10.356 -9.190 -14.896 1.00 81.75 93 ASN A CA 1
ATOM 739 C C . ASN A 1 93 ? 10.752 -10.251 -15.954 1.00 81.75 93 ASN A C 1
ATOM 741 O O . ASN A 1 93 ? 11.926 -10.300 -16.319 1.00 81.75 93 ASN A O 1
ATOM 745 N N . PRO A 1 94 ? 9.822 -11.048 -16.527 1.00 86.75 94 PRO A N 1
ATOM 746 C CA . PRO A 1 94 ? 10.160 -11.976 -17.608 1.00 86.75 94 PRO A CA 1
ATOM 747 C C . PRO A 1 94 ? 10.696 -11.273 -18.860 1.00 86.75 94 PRO A C 1
ATOM 749 O O . PRO A 1 94 ? 11.595 -11.791 -19.512 1.00 86.75 94 PRO A O 1
ATOM 752 N N . LEU A 1 95 ? 10.195 -10.073 -19.171 1.00 86.06 95 LEU A N 1
ATOM 753 C CA . LEU A 1 95 ? 10.656 -9.291 -20.320 1.00 86.06 95 LEU A CA 1
ATOM 754 C C . LEU A 1 95 ? 12.079 -8.763 -20.100 1.00 86.06 95 LEU A C 1
ATOM 756 O O . LEU A 1 95 ? 12.875 -8.759 -21.032 1.00 86.06 95 LEU A O 1
ATOM 760 N N . TYR A 1 96 ? 12.427 -8.366 -18.870 1.00 77.94 96 TYR A N 1
ATOM 761 C CA . TYR A 1 96 ? 13.800 -7.973 -18.530 1.00 77.94 96 TYR A CA 1
ATOM 762 C C . TYR A 1 96 ? 14.789 -9.133 -18.686 1.00 77.94 96 TYR A C 1
ATOM 764 O O . TYR A 1 96 ? 15.885 -8.928 -19.202 1.00 77.94 96 TYR A O 1
ATOM 772 N N . HIS A 1 97 ? 14.389 -10.346 -18.293 1.00 80.94 97 HIS A N 1
ATOM 773 C CA . HIS A 1 97 ? 15.197 -11.549 -18.493 1.00 80.94 97 HIS A CA 1
ATOM 774 C C . HIS A 1 97 ? 15.409 -11.847 -19.980 1.00 80.94 97 HIS A C 1
ATOM 776 O O . HIS A 1 97 ? 16.541 -12.021 -20.416 1.00 80.94 97 HIS A O 1
ATOM 782 N N . GLN A 1 98 ? 14.330 -11.831 -20.768 1.00 88.19 98 GLN A N 1
ATOM 783 C CA . GLN A 1 98 ? 14.392 -12.063 -22.215 1.00 88.19 98 GLN A CA 1
ATOM 784 C C . GLN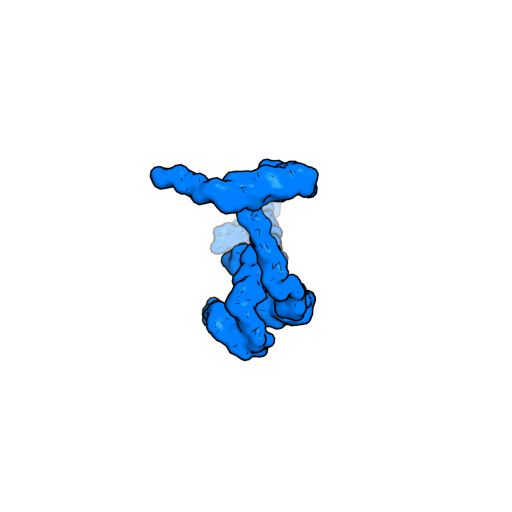 A 1 98 ? 15.281 -11.044 -22.930 1.00 88.19 98 GLN A C 1
ATOM 786 O O . GLN A 1 98 ? 16.036 -11.395 -23.830 1.00 88.19 98 GLN A O 1
ATOM 791 N N . ILE A 1 99 ? 15.217 -9.778 -22.523 1.00 88.75 99 ILE A N 1
ATOM 792 C CA . ILE A 1 99 ? 16.096 -8.736 -23.052 1.00 88.75 99 ILE A CA 1
ATOM 793 C C . ILE A 1 99 ? 17.564 -9.051 -22.728 1.00 88.75 99 ILE A C 1
ATOM 795 O O . ILE A 1 99 ? 18.404 -8.933 -23.615 1.00 88.75 99 ILE A O 1
ATOM 799 N N . GLY A 1 100 ? 17.868 -9.496 -21.504 1.00 88.44 100 GLY A N 1
ATOM 800 C CA . GLY A 1 100 ? 19.216 -9.931 -21.119 1.00 88.44 100 GLY A CA 1
ATOM 801 C C . GLY A 1 100 ? 19.745 -11.070 -21.994 1.00 88.44 100 GLY A C 1
ATOM 802 O O . GLY A 1 100 ? 20.832 -10.958 -22.548 1.00 88.44 100 GLY A O 1
ATOM 803 N N . GLU A 1 101 ? 18.935 -12.105 -22.224 1.00 91.31 101 GLU A N 1
ATOM 804 C CA . GLU A 1 101 ? 19.298 -13.232 -23.099 1.00 91.31 101 GLU A CA 1
ATOM 805 C C . GLU A 1 101 ? 19.604 -12.786 -24.538 1.00 91.31 101 GLU A C 1
ATOM 807 O O . GLU A 1 101 ? 20.514 -13.312 -25.186 1.00 91.31 101 GLU A O 1
ATOM 812 N N . VAL A 1 102 ? 18.850 -11.806 -25.049 1.00 91.31 102 VAL A N 1
ATOM 813 C CA . VAL A 1 102 ? 19.090 -11.219 -26.373 1.00 91.31 102 VAL A CA 1
ATOM 814 C C . VAL A 1 102 ? 20.416 -10.459 -26.396 1.00 91.31 102 VAL A C 1
ATOM 816 O O . VAL A 1 102 ? 21.187 -10.650 -27.335 1.00 91.31 102 VAL A O 1
ATOM 819 N N . TYR A 1 103 ? 20.718 -9.653 -25.375 1.00 88.88 103 TYR A N 1
ATOM 820 C CA . TYR A 1 103 ? 22.002 -8.951 -25.276 1.00 88.88 103 TYR A CA 1
ATOM 821 C C . TYR A 1 103 ? 23.186 -9.921 -25.219 1.00 88.88 103 TYR A C 1
ATOM 823 O O . TYR A 1 103 ? 24.120 -9.772 -26.006 1.00 88.88 103 TYR A O 1
ATOM 831 N N . ASP A 1 104 ? 23.112 -10.954 -24.379 1.00 92.88 104 ASP A N 1
ATOM 832 C CA . ASP A 1 104 ? 24.164 -11.968 -24.249 1.00 92.88 104 ASP A CA 1
ATOM 833 C C . ASP A 1 104 ? 24.387 -12.719 -25.572 1.00 92.88 104 ASP A C 1
ATOM 835 O O . ASP A 1 104 ? 25.517 -13.034 -25.955 1.00 92.88 104 ASP A O 1
ATOM 839 N N . SER A 1 105 ? 23.304 -12.992 -26.306 1.00 91.00 105 SER A N 1
ATOM 840 C CA . SER A 1 105 ? 23.365 -13.641 -27.619 1.00 91.00 105 SER A CA 1
ATOM 841 C C . SER A 1 105 ? 24.011 -12.741 -28.675 1.00 91.00 105 SER A C 1
ATOM 843 O O . SER A 1 105 ? 24.828 -13.209 -29.470 1.00 91.00 105 SER A O 1
ATOM 845 N N . LEU A 1 106 ? 23.668 -11.449 -28.694 1.00 90.25 106 LEU A N 1
ATOM 846 C CA . LEU A 1 106 ? 24.271 -10.471 -29.601 1.00 90.25 106 LEU A CA 1
ATOM 847 C C . LEU A 1 106 ? 25.760 -10.274 -29.298 1.00 90.25 106 LEU A C 1
ATOM 849 O O . LEU A 1 106 ? 26.571 -10.250 -30.222 1.00 90.25 106 LEU A O 1
ATOM 853 N N . GLU A 1 107 ? 26.138 -10.227 -28.021 1.00 90.50 107 GLU A N 1
ATOM 854 C CA . GLU A 1 107 ? 27.534 -10.116 -27.595 1.00 90.50 107 GLU A CA 1
ATOM 855 C C . GLU A 1 107 ? 28.363 -11.338 -28.018 1.00 90.50 107 GLU A C 1
ATOM 857 O O . GLU A 1 107 ? 29.475 -11.197 -28.534 1.00 90.50 107 GLU A O 1
ATOM 862 N N . GLN A 1 108 ? 27.809 -12.546 -27.884 1.00 92.00 108 GLN A N 1
ATOM 863 C CA . GLN A 1 108 ? 28.447 -13.766 -28.382 1.00 92.00 108 GLN A CA 1
ATOM 864 C C . GLN A 1 108 ? 28.648 -13.729 -29.902 1.00 92.00 108 GLN A C 1
ATOM 866 O O . GLN A 1 108 ? 29.720 -14.088 -30.386 1.00 92.00 108 GLN A O 1
ATOM 871 N N . ILE A 1 109 ? 27.654 -13.257 -30.664 1.00 90.00 109 ILE A N 1
ATOM 872 C CA . ILE A 1 109 ? 27.750 -13.136 -32.129 1.00 90.00 109 ILE A CA 1
ATOM 873 C C . ILE A 1 109 ? 28.793 -12.088 -32.533 1.00 90.00 109 ILE A C 1
ATOM 875 O O . ILE A 1 109 ? 29.558 -12.313 -33.474 1.00 90.00 109 ILE A O 1
ATOM 879 N N . ALA A 1 110 ? 28.847 -10.961 -31.824 1.00 88.31 110 ALA A N 1
ATOM 880 C CA . ALA A 1 110 ? 29.803 -9.890 -32.077 1.00 88.31 110 ALA A CA 1
ATOM 881 C C . ALA A 1 110 ? 31.258 -10.341 -31.843 1.00 88.31 110 ALA A C 1
ATOM 883 O O . ALA A 1 110 ? 32.155 -9.950 -32.594 1.00 88.31 110 ALA A O 1
ATOM 884 N N . ASN A 1 111 ? 31.482 -11.197 -30.840 1.00 88.81 111 ASN A N 1
ATOM 885 C CA . ASN A 1 111 ? 32.806 -11.686 -30.447 1.00 88.81 111 ASN A CA 1
ATOM 886 C C . ASN A 1 111 ? 33.231 -13.003 -31.132 1.00 88.81 111 ASN A C 1
ATOM 888 O O . ASN A 1 111 ? 34.385 -13.416 -31.005 1.00 88.81 111 ASN A O 1
ATOM 892 N N . ASP A 1 112 ? 32.344 -13.665 -31.880 1.00 89.12 112 ASP A N 1
ATOM 893 C CA . ASP A 1 112 ? 32.637 -14.936 -32.552 1.00 89.12 112 ASP A CA 1
ATOM 894 C C . ASP A 1 112 ? 33.633 -14.749 -33.712 1.00 89.12 112 ASP A C 1
ATOM 896 O O . ASP A 1 112 ? 33.314 -14.186 -34.758 1.00 89.12 112 ASP A O 1
ATOM 900 N N . GLY A 1 113 ? 34.856 -15.269 -33.574 1.00 85.88 113 GLY A N 1
ATOM 901 C CA . GLY A 1 113 ? 35.906 -15.202 -34.598 1.00 85.88 113 GLY A CA 1
ATOM 902 C C . GLY A 1 113 ? 35.511 -15.760 -35.974 1.00 85.88 113 GLY A C 1
ATOM 903 O O . GLY A 1 113 ? 36.091 -15.339 -36.972 1.00 85.88 113 GLY A O 1
ATOM 904 N N . ASN A 1 114 ? 34.499 -16.628 -36.042 1.00 88.56 114 ASN A N 1
ATOM 905 C CA . ASN A 1 114 ? 34.097 -17.367 -37.239 1.00 88.56 114 ASN A CA 1
ATOM 906 C C . ASN A 1 114 ? 32.937 -16.718 -38.030 1.00 88.56 114 ASN A C 1
ATOM 908 O O . ASN A 1 114 ? 32.571 -17.199 -39.101 1.00 88.56 114 ASN A O 1
ATOM 912 N N . ARG A 1 115 ? 32.338 -15.630 -37.523 1.00 85.00 115 ARG A N 1
ATOM 913 C CA . ARG A 1 115 ? 31.255 -14.890 -38.206 1.00 85.00 115 ARG A CA 1
ATOM 914 C C . ARG A 1 115 ? 31.806 -13.869 -39.206 1.00 85.00 115 ARG A C 1
ATOM 916 O O . ARG A 1 115 ? 32.870 -13.283 -38.984 1.00 85.00 115 ARG A O 1
ATOM 923 N N . ASP A 1 116 ? 31.062 -13.616 -40.283 1.00 90.19 116 ASP A N 1
ATOM 924 C CA . ASP A 1 116 ? 31.415 -12.590 -41.266 1.00 90.19 116 ASP A CA 1
ATOM 925 C C . ASP A 1 116 ? 31.318 -11.168 -40.678 1.00 90.19 116 ASP A C 1
ATOM 927 O O . ASP A 1 116 ? 30.610 -10.912 -39.700 1.00 90.19 116 ASP A O 1
ATOM 931 N N . ALA A 1 117 ? 32.048 -10.229 -41.285 1.00 84.25 117 ALA A N 1
ATOM 932 C CA . ALA A 1 117 ? 32.157 -8.856 -40.795 1.00 84.25 117 ALA A CA 1
ATOM 933 C C . ALA A 1 117 ? 30.812 -8.109 -40.770 1.00 84.25 117 ALA A C 1
ATOM 9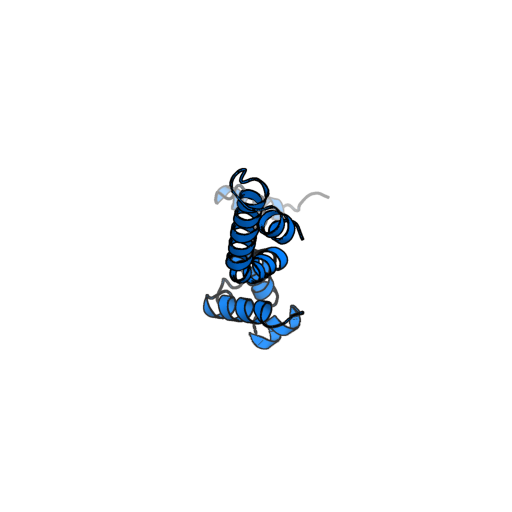35 O O . ALA A 1 117 ? 30.604 -7.267 -39.900 1.00 84.25 117 ALA A O 1
ATOM 936 N N . ASN A 1 118 ? 29.895 -8.433 -41.687 1.00 87.00 118 ASN A N 1
ATOM 937 C CA . ASN A 1 118 ? 28.584 -7.799 -41.744 1.00 87.00 118 ASN A CA 1
ATOM 938 C C . ASN A 1 118 ? 27.687 -8.300 -40.602 1.00 87.00 118 ASN A C 1
ATOM 940 O O . ASN A 1 118 ? 27.087 -7.494 -39.901 1.00 87.00 118 ASN A O 1
ATOM 944 N N . THR A 1 119 ? 27.665 -9.607 -40.335 1.00 86.06 119 THR A N 1
ATOM 945 C CA . THR A 1 119 ? 26.915 -10.185 -39.204 1.00 86.06 119 THR A CA 1
ATOM 946 C C . THR A 1 119 ? 27.425 -9.684 -37.851 1.00 86.06 119 THR A C 1
ATOM 948 O O . THR A 1 119 ? 26.624 -9.414 -36.958 1.00 86.06 119 THR A O 1
ATOM 951 N N . LYS A 1 120 ? 28.743 -9.494 -37.702 1.00 85.88 120 LYS A N 1
ATOM 952 C CA . LYS A 1 120 ? 29.332 -8.883 -36.498 1.00 85.88 120 LYS A CA 1
ATOM 953 C C . LYS A 1 120 ? 28.918 -7.429 -36.322 1.00 85.88 120 LYS A C 1
ATOM 955 O O . LYS A 1 120 ? 28.539 -7.038 -35.225 1.00 85.88 120 LYS A O 1
ATOM 960 N N . HIS A 1 121 ? 28.966 -6.649 -37.402 1.00 82.75 121 HIS A N 1
ATOM 961 C CA . HIS A 1 121 ? 28.564 -5.247 -37.383 1.00 82.75 121 HIS A CA 1
ATOM 962 C C . HIS A 1 121 ? 27.086 -5.096 -37.001 1.00 82.75 121 HIS A C 1
ATOM 964 O O . HIS A 1 121 ? 26.762 -4.311 -36.120 1.00 82.75 121 HIS A O 1
ATOM 970 N N . MET A 1 122 ? 26.209 -5.925 -37.575 1.00 85.25 122 MET A N 1
ATOM 971 C CA . MET A 1 122 ? 24.773 -5.925 -37.273 1.00 85.25 122 MET A CA 1
ATOM 972 C C . MET A 1 122 ? 24.444 -6.303 -35.823 1.00 85.25 122 MET A C 1
ATOM 974 O O . MET A 1 122 ? 23.419 -5.868 -35.313 1.00 85.25 122 MET A O 1
ATOM 978 N N . ALA A 1 123 ? 25.283 -7.101 -35.157 1.00 83.00 123 ALA A N 1
ATOM 979 C CA . ALA A 1 123 ? 25.109 -7.437 -33.743 1.00 83.00 123 ALA A CA 1
ATOM 980 C C . ALA A 1 123 ? 25.590 -6.327 -32.785 1.00 83.00 123 ALA A C 1
ATOM 982 O O . ALA A 1 123 ? 25.314 -6.394 -31.591 1.00 83.00 123 ALA A O 1
ATOM 983 N N . GLN A 1 124 ? 26.320 -5.331 -33.299 1.00 81.31 124 GLN A N 1
ATOM 984 C CA . GLN A 1 124 ? 26.879 -4.204 -32.543 1.00 81.31 124 GLN A CA 1
ATOM 985 C C . GLN A 1 124 ? 26.134 -2.876 -32.780 1.00 81.31 124 GLN A C 1
ATOM 987 O O . GLN A 1 124 ? 26.412 -1.906 -32.072 1.00 81.31 124 GLN A O 1
ATOM 992 N N . CYS A 1 125 ? 25.252 -2.813 -33.784 1.00 66.44 125 CYS A N 1
ATOM 993 C CA . CYS A 1 125 ? 24.394 -1.662 -34.091 1.00 66.44 125 CYS A CA 1
ATOM 994 C C . CYS A 1 125 ? 23.188 -1.571 -33.151 1.00 66.44 125 CYS A C 1
ATOM 996 O O . CYS A 1 125 ? 22.841 -0.423 -32.791 1.00 66.44 125 CYS A O 1
#

Foldseek 3Di:
DDDDPVVVVVVVVVVVVVDPDPDPPPPPDPPDPCVDPVLLVVVLVCLQPDPDDDLVNSCVVSVDDSVSVCCSDPPVQNPSVVNNVCVVCVVCVVVVVVVVVLLVVLVCQLPDPPDDPVSNVVSVD

Organism: Ignelater luminosus (NCBI:txid2038154)